Protein AF-A0A6I5XB00-F1 (afdb_monomer_lite)

Foldseek 3Di:
DDDDDDDDDDDDDDDDPPPPVVVVPPPDDDDDDDPPPPDDPVRVVVVVVVVLVPDQKDWDWDADPPDDQPDQDWRIWTWMFGAVQQKIWTWTQTAAPNDTDIWTWIAGNQWIWIDDVDPDTDTDHCVVRPDDGPSVVNYDPVVVCPVVVVVVPPDDDDPDD

Sequence (161 aa):
MSVRVMSVRVISVRVVAAGVVALALAGCSSAAPAPSSTASPAQQLAAARTTLEQSPAVSLDLEATGLPSKAVGVSAAKGTGLFSPPSFKGTLNATVSGITGTVDVIAVDQDVYLKFFTPGYAKIDPKTYGAPNPAQLVQPPDRDHQSDQQDRAPGRRGQGP

Structure (mmCIF, N/CA/C/O backbone):
data_AF-A0A6I5XB00-F1
#
_entry.id   AF-A0A6I5XB00-F1
#
loop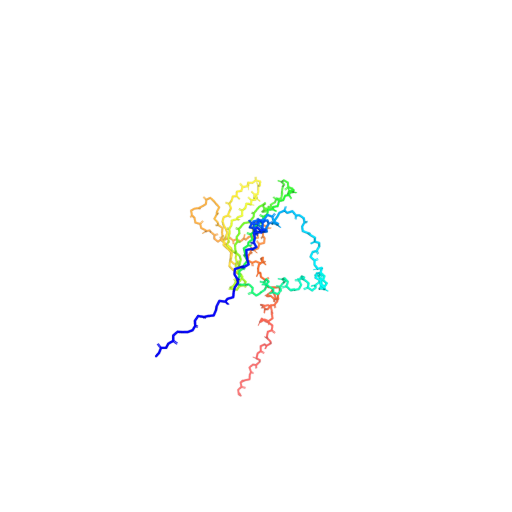_
_atom_site.group_PDB
_atom_site.id
_atom_site.type_symbol
_atom_site.label_atom_id
_atom_site.label_alt_id
_atom_site.label_comp_id
_atom_site.label_asym_id
_atom_site.label_entity_id
_atom_site.label_seq_id
_atom_site.pdbx_PDB_ins_code
_atom_site.Cartn_x
_atom_site.Cartn_y
_atom_site.Cartn_z
_atom_site.occupancy
_atom_site.B_iso_or_equiv
_atom_site.auth_seq_id
_atom_site.auth_comp_id
_atom_site.auth_asym_id
_atom_site.auth_atom_id
_atom_site.pdbx_PDB_model_num
ATOM 1 N N . MET A 1 1 ? -75.522 21.478 18.819 1.00 36.56 1 MET A N 1
ATOM 2 C CA . MET A 1 1 ? -74.068 21.312 18.614 1.00 36.56 1 MET A CA 1
ATOM 3 C C . MET A 1 1 ? -73.462 22.691 18.837 1.00 36.56 1 MET A C 1
ATOM 5 O O . MET A 1 1 ? -73.569 23.534 17.961 1.00 36.56 1 MET A O 1
ATOM 9 N N . SER A 1 2 ? -73.028 22.983 20.067 1.00 46.16 2 SER A N 1
ATOM 10 C CA . SER A 1 2 ? -72.759 24.353 20.537 1.00 46.16 2 SER A CA 1
ATOM 11 C C . SER A 1 2 ? -71.319 24.482 21.022 1.00 46.16 2 SER A C 1
ATOM 13 O O . SER A 1 2 ? -70.837 23.643 21.778 1.00 46.16 2 SER A O 1
ATOM 15 N N . VAL A 1 3 ? -70.651 25.540 20.569 1.00 42.59 3 VAL A N 1
ATOM 16 C CA . VAL A 1 3 ? -69.271 25.906 20.906 1.00 42.59 3 VAL A CA 1
ATOM 17 C C . VAL A 1 3 ? -69.194 26.411 22.352 1.00 42.59 3 VAL A C 1
ATOM 19 O O . VAL A 1 3 ? -70.039 27.196 22.780 1.00 42.59 3 VAL A O 1
ATOM 22 N N . ARG A 1 4 ? -68.137 26.039 23.084 1.00 52.81 4 ARG A N 1
ATOM 23 C CA . ARG A 1 4 ? -67.640 26.820 24.227 1.00 52.81 4 ARG A CA 1
ATOM 24 C C . ARG A 1 4 ? -66.162 27.132 24.018 1.00 52.81 4 ARG A C 1
ATOM 26 O O . ARG A 1 4 ? -65.308 26.258 24.098 1.00 52.81 4 ARG A O 1
ATOM 33 N N . VAL A 1 5 ? -65.904 28.402 23.729 1.00 46.53 5 VAL A N 1
ATOM 34 C CA . VAL A 1 5 ? -64.589 29.039 23.792 1.00 46.53 5 VAL A CA 1
ATOM 35 C C . VAL A 1 5 ? -64.225 29.197 25.267 1.00 46.53 5 VAL A C 1
ATOM 37 O O . VAL A 1 5 ? -65.043 29.692 26.042 1.00 46.53 5 VAL A O 1
ATOM 40 N N . MET A 1 6 ? -63.009 28.814 25.655 1.00 38.59 6 MET A N 1
ATOM 41 C CA . MET A 1 6 ? -62.432 29.220 26.935 1.00 38.59 6 MET A CA 1
ATOM 42 C C . MET A 1 6 ? -61.056 29.838 26.687 1.00 38.59 6 MET A C 1
ATOM 44 O O . MET A 1 6 ? -60.104 29.162 26.309 1.00 38.59 6 MET A O 1
ATOM 48 N N . SER A 1 7 ? -60.997 31.158 26.850 1.00 46.62 7 SER A N 1
ATOM 49 C CA . SER A 1 7 ? -59.791 31.983 26.827 1.00 46.62 7 SER A CA 1
ATOM 50 C C . SER A 1 7 ? -58.842 31.619 27.963 1.00 46.62 7 SER A C 1
ATOM 52 O O . SER A 1 7 ? -59.289 31.614 29.105 1.00 46.62 7 SER A O 1
ATOM 54 N N . VAL A 1 8 ? -57.532 31.503 27.705 1.00 38.59 8 VAL A N 1
ATOM 55 C CA . VAL A 1 8 ? -56.500 31.800 28.719 1.00 38.59 8 VAL A CA 1
ATOM 56 C C . VAL A 1 8 ? -55.271 32.460 28.073 1.00 38.59 8 VAL A C 1
ATOM 58 O O . VAL A 1 8 ? -54.441 31.819 27.445 1.00 38.59 8 VAL A O 1
ATOM 61 N N . ARG A 1 9 ? -55.214 33.779 28.291 1.00 44.28 9 ARG A N 1
ATOM 62 C CA . ARG A 1 9 ? -54.063 34.678 28.505 1.00 44.28 9 ARG A CA 1
ATOM 63 C C . ARG A 1 9 ? -52.912 34.696 27.489 1.00 44.28 9 ARG A C 1
ATOM 65 O O . ARG A 1 9 ? -51.968 33.920 27.548 1.00 44.28 9 ARG A O 1
ATOM 72 N N . VAL A 1 10 ? -52.933 35.765 26.692 1.00 50.84 10 VAL A N 1
ATOM 73 C CA . VAL A 1 10 ? -51.766 36.373 26.043 1.00 50.84 10 VAL A CA 1
ATOM 74 C C . VAL A 1 10 ? -50.767 36.793 27.126 1.00 50.84 10 VAL A C 1
ATOM 76 O O . VAL A 1 10 ? -51.008 37.755 27.853 1.00 50.84 10 VAL A O 1
ATOM 79 N N . ILE A 1 11 ? -49.653 36.072 27.247 1.00 45.19 11 ILE A N 1
ATOM 80 C CA . ILE A 1 11 ? -48.469 36.555 27.960 1.00 45.19 11 ILE A CA 1
ATOM 81 C C . ILE A 1 11 ? -47.426 36.869 26.896 1.00 45.19 11 ILE A C 1
ATOM 83 O O . ILE A 1 11 ? -46.753 35.995 26.357 1.00 45.19 11 ILE A O 1
ATOM 87 N N . SER A 1 12 ? -47.341 38.153 26.573 1.00 47.56 12 SER A N 1
ATOM 88 C CA . SER A 1 12 ? -46.270 38.734 25.781 1.00 47.56 12 SER A CA 1
ATOM 89 C C . SER A 1 12 ? -44.952 38.587 26.542 1.00 47.56 12 SER A C 1
ATOM 91 O O . SER A 1 12 ? -44.691 39.359 27.461 1.00 47.56 12 SER A O 1
ATOM 93 N N . VAL A 1 13 ? -44.099 37.640 26.150 1.00 45.38 13 VAL A N 1
ATOM 94 C CA . VAL A 1 13 ? -42.671 37.696 26.489 1.00 45.38 13 VAL A CA 1
ATOM 95 C C . VAL A 1 13 ? -41.917 38.094 25.234 1.00 45.38 13 VAL A C 1
ATOM 97 O O . VAL A 1 13 ? -41.787 37.344 24.269 1.00 45.38 13 VAL A O 1
ATOM 100 N N . ARG A 1 14 ? -41.482 39.351 25.247 1.00 45.91 14 ARG A N 1
ATOM 101 C CA . ARG A 1 14 ? -40.558 39.927 24.284 1.00 45.91 14 ARG A CA 1
ATOM 102 C C . ARG A 1 14 ? -39.175 39.285 24.435 1.00 45.91 14 ARG A C 1
ATOM 104 O O . ARG A 1 14 ? -38.684 39.157 25.545 1.00 45.91 14 ARG A O 1
ATOM 111 N N . VAL A 1 15 ? -38.552 39.029 23.281 1.00 50.06 15 VAL A N 1
ATOM 112 C CA . VAL A 1 15 ? -37.097 38.992 23.039 1.00 50.06 15 VAL A CA 1
ATOM 113 C C . VAL A 1 15 ? -36.323 37.890 23.768 1.00 50.06 15 VAL A C 1
ATOM 115 O O . VAL A 1 15 ? -35.840 38.117 24.862 1.00 50.06 15 VAL A O 1
ATOM 118 N N . VAL A 1 16 ? -36.070 36.770 23.075 1.00 46.88 16 VAL A N 1
ATOM 119 C CA . VAL A 1 16 ? -34.730 36.141 22.982 1.00 46.88 16 VAL A CA 1
ATOM 120 C C . VAL A 1 16 ? -34.620 35.433 21.618 1.00 46.88 16 VAL A C 1
ATOM 122 O O . VAL A 1 16 ? -34.523 34.217 21.517 1.00 46.88 16 VAL A O 1
ATOM 125 N N . ALA A 1 17 ? -34.662 36.195 20.524 1.00 47.16 17 ALA A N 1
ATOM 126 C CA . ALA A 1 17 ? -34.343 35.696 19.178 1.00 47.16 17 ALA A CA 1
ATOM 127 C C . ALA A 1 17 ? -32.845 35.885 18.850 1.00 47.16 17 ALA A C 1
ATOM 129 O O . ALA A 1 17 ? -32.486 36.220 17.728 1.00 47.16 17 ALA A O 1
ATOM 130 N N . ALA A 1 18 ? -31.971 35.718 19.848 1.00 48.34 18 ALA A N 1
ATOM 131 C CA . ALA A 1 18 ? -30.524 35.934 19.727 1.00 48.34 18 ALA A CA 1
ATOM 132 C C . ALA A 1 18 ? -29.678 34.734 20.203 1.00 48.34 18 ALA A C 1
ATOM 134 O O . ALA A 1 18 ? -28.466 34.851 20.321 1.00 48.34 18 ALA A O 1
ATOM 135 N N . GLY A 1 19 ? -30.297 33.582 20.493 1.00 44.56 19 GLY A N 1
ATOM 136 C CA . GLY A 1 19 ? -29.586 32.414 21.035 1.00 44.56 19 GLY A CA 1
ATOM 137 C C . GLY A 1 19 ? -29.150 31.373 20.000 1.00 44.56 19 GLY A C 1
ATOM 138 O O . GLY A 1 19 ? -28.166 30.677 20.214 1.00 44.56 19 GLY A O 1
ATOM 139 N N . VAL A 1 20 ? -29.853 31.252 18.868 1.00 50.28 20 VAL A N 1
ATOM 140 C CA . VAL A 1 20 ? -29.696 30.078 17.982 1.00 50.28 20 VAL A CA 1
ATOM 141 C C . VAL A 1 20 ? -28.565 30.240 16.956 1.00 50.28 20 VAL A C 1
ATOM 143 O O . VAL A 1 20 ? -28.005 29.249 16.502 1.00 50.28 20 VAL A O 1
ATOM 146 N N . VAL A 1 21 ? -28.144 31.469 16.640 1.00 51.03 21 VAL A N 1
ATOM 147 C CA . VAL A 1 21 ? -27.053 31.713 15.671 1.00 51.03 21 VAL A CA 1
ATOM 148 C C . VAL A 1 21 ? -25.658 31.547 16.300 1.00 51.03 21 VAL A C 1
ATOM 150 O O . VAL A 1 21 ? -24.694 31.271 15.593 1.00 51.03 21 VAL A O 1
ATOM 153 N N . ALA A 1 22 ? -25.534 31.621 17.630 1.00 48.41 22 ALA A N 1
ATOM 154 C CA . ALA A 1 22 ? -24.242 31.488 18.310 1.00 48.41 22 ALA A CA 1
ATOM 155 C C . ALA A 1 22 ? -23.707 30.041 18.365 1.00 48.41 22 ALA A C 1
ATOM 157 O O . ALA A 1 22 ? -22.508 29.843 18.546 1.00 48.41 22 ALA A O 1
ATOM 158 N N . LEU A 1 23 ? -24.555 29.023 18.159 1.00 52.91 23 LEU A N 1
ATOM 159 C CA . LEU A 1 23 ? -24.121 27.617 18.157 1.00 52.91 23 LEU A CA 1
ATOM 160 C C . LEU A 1 23 ? -23.463 27.172 16.842 1.00 52.91 23 LEU A C 1
ATOM 162 O O . LEU A 1 23 ? -22.837 26.118 16.810 1.00 52.91 23 LEU A O 1
ATOM 166 N N . ALA A 1 24 ? -23.548 27.969 15.772 1.00 53.75 24 ALA A N 1
ATOM 167 C CA . ALA A 1 24 ? -22.928 27.628 14.491 1.00 53.75 24 ALA A CA 1
ATOM 168 C C . ALA A 1 24 ? -21.429 27.991 14.413 1.00 53.75 24 ALA A C 1
ATOM 170 O O . ALA A 1 24 ? -20.747 27.543 13.496 1.00 53.75 24 ALA A O 1
ATOM 171 N N . LEU A 1 25 ? -20.897 28.771 15.369 1.00 49.25 25 LEU A N 1
ATOM 172 C CA . LEU A 1 25 ? -19.490 29.207 15.379 1.00 49.25 25 LEU A CA 1
ATOM 173 C C . LEU A 1 25 ? -18.592 28.453 16.381 1.00 49.25 25 LEU A C 1
ATOM 175 O O . LEU A 1 25 ? -17.389 28.697 16.421 1.00 49.25 25 LEU A O 1
ATOM 179 N N . ALA A 1 26 ? -19.121 27.490 17.144 1.00 53.00 26 ALA A N 1
ATOM 180 C CA . ALA A 1 26 ? -18.335 26.677 18.086 1.00 53.00 26 ALA A CA 1
ATOM 181 C C . ALA A 1 26 ? -17.531 25.537 17.415 1.00 53.00 26 ALA A C 1
ATOM 183 O O . ALA A 1 26 ? -17.031 24.644 18.092 1.00 53.00 26 ALA A O 1
ATOM 184 N N . GLY A 1 27 ? -17.402 25.552 16.084 1.00 49.94 27 GLY A N 1
ATOM 185 C CA . GLY A 1 27 ? -16.712 24.512 15.319 1.00 49.94 27 GLY A CA 1
ATOM 186 C C . GLY A 1 27 ? -15.201 24.702 15.151 1.00 49.94 27 GLY A C 1
ATOM 187 O O . GLY A 1 27 ? -14.566 23.827 14.576 1.00 49.94 27 GLY A O 1
ATOM 188 N N . CYS A 1 28 ? -14.609 25.819 15.600 1.00 61.06 28 CYS A N 1
ATOM 189 C CA . CYS A 1 28 ? -13.187 26.084 15.324 1.00 61.06 28 CYS A CA 1
ATOM 190 C C . CYS A 1 28 ? -12.411 26.829 16.428 1.00 61.06 28 CYS A C 1
ATOM 192 O O . CYS A 1 28 ? -11.340 27.369 16.158 1.00 61.06 28 CYS A O 1
ATOM 194 N N . SER A 1 29 ? -12.890 26.854 17.676 1.00 54.09 29 SER A N 1
ATOM 195 C CA . SER A 1 29 ? -12.104 27.407 18.788 1.00 54.09 29 SER A CA 1
ATOM 196 C C . SER A 1 29 ? -12.116 26.461 19.979 1.00 54.09 29 SER A C 1
ATOM 198 O O . SER A 1 29 ? -13.181 26.151 20.505 1.00 54.09 29 SER A O 1
ATOM 200 N N . SER A 1 30 ? -10.917 25.975 20.322 1.00 59.62 30 SER A N 1
ATOM 201 C CA . SER A 1 30 ? -10.519 25.231 21.525 1.00 59.62 30 SER A CA 1
ATOM 202 C C . SER A 1 30 ? -11.671 24.890 22.479 1.00 59.62 30 SER A C 1
ATOM 204 O O . SER A 1 30 ? -11.925 25.602 23.451 1.00 59.62 30 SER A O 1
ATOM 206 N N . ALA A 1 31 ? -12.371 23.789 22.198 1.00 54.72 31 ALA A N 1
ATOM 207 C CA . ALA A 1 31 ? -13.415 23.272 23.069 1.00 54.72 31 ALA A CA 1
ATOM 208 C C . ALA A 1 31 ? -12.801 22.759 24.383 1.00 54.72 31 ALA A C 1
ATOM 210 O O . ALA A 1 31 ? -11.733 22.145 24.383 1.00 54.72 31 ALA A O 1
ATOM 211 N N . ALA A 1 32 ? -13.487 23.023 25.499 1.00 60.00 32 ALA A N 1
ATOM 212 C CA . ALA A 1 32 ? -13.167 22.480 26.817 1.00 60.00 32 ALA A CA 1
ATOM 213 C C . ALA A 1 32 ? -12.946 20.953 26.753 1.00 60.00 32 ALA A C 1
ATOM 215 O O . ALA A 1 32 ? -13.549 20.306 25.891 1.00 60.00 32 ALA A O 1
ATOM 216 N N . PRO A 1 33 ? -12.114 20.367 27.641 1.00 56.28 33 PRO A N 1
ATOM 217 C CA . PRO A 1 33 ? -11.746 18.961 27.551 1.00 56.28 33 PRO A CA 1
ATOM 218 C C . PRO A 1 33 ? -13.004 18.096 27.490 1.00 56.28 33 PRO A C 1
ATOM 220 O O . PRO A 1 33 ? -13.803 18.080 28.429 1.00 56.28 33 PRO A O 1
ATOM 223 N N . ALA A 1 34 ? -13.184 17.388 26.374 1.00 60.94 34 ALA A N 1
ATOM 224 C CA . ALA A 1 34 ? -14.130 16.288 26.318 1.00 60.94 34 ALA A CA 1
ATOM 225 C C . ALA A 1 34 ? -13.799 15.322 27.469 1.00 60.94 34 ALA A C 1
ATOM 227 O O . ALA A 1 34 ? -12.613 15.179 27.797 1.00 60.94 34 ALA A O 1
ATOM 228 N N . PRO A 1 35 ? -14.796 14.667 28.096 1.00 58.69 35 PRO A N 1
ATOM 229 C CA . PRO A 1 35 ? -14.510 13.626 29.072 1.00 58.69 35 PRO A CA 1
ATOM 230 C C . PRO A 1 35 ? -13.530 12.647 28.427 1.00 58.69 35 PRO A C 1
ATOM 232 O O . PRO A 1 35 ? -13.802 12.093 27.360 1.00 58.69 35 PRO A O 1
ATOM 235 N N . SER A 1 36 ? -12.351 12.512 29.033 1.00 63.53 36 SER A N 1
ATOM 236 C CA . SER A 1 36 ? -11.338 11.583 28.566 1.00 63.53 36 SER A CA 1
ATOM 237 C C . SER A 1 36 ? -11.977 10.202 28.502 1.00 63.53 36 SER A C 1
ATOM 239 O O . SER A 1 36 ? -12.605 9.749 29.460 1.00 63.53 36 SER A O 1
ATOM 241 N N . SER A 1 37 ? -11.857 9.549 27.345 1.00 64.12 37 SER A N 1
ATOM 242 C CA . SER A 1 37 ? -12.224 8.145 27.199 1.00 64.12 37 SER A CA 1
ATOM 243 C C . SER A 1 37 ? -11.656 7.367 28.389 1.00 64.12 37 SER A C 1
ATOM 245 O O . SER A 1 37 ? -10.451 7.403 28.632 1.00 64.12 37 SER A O 1
ATOM 247 N N . THR A 1 38 ? -12.514 6.660 29.126 1.00 77.12 38 THR A N 1
ATOM 248 C CA . THR A 1 38 ? -12.088 5.784 30.229 1.00 77.12 38 THR A CA 1
ATOM 249 C C . THR A 1 38 ? -11.303 4.571 29.724 1.00 77.12 38 THR A C 1
ATOM 251 O O . THR A 1 38 ? -10.678 3.868 30.516 1.00 77.12 38 THR A O 1
ATOM 254 N N . ALA A 1 39 ? -11.311 4.324 28.408 1.00 85.75 39 ALA A N 1
ATOM 255 C CA . ALA A 1 39 ? -10.528 3.277 27.777 1.00 85.75 39 ALA A CA 1
ATOM 256 C C . ALA A 1 39 ? -9.047 3.669 27.682 1.00 85.75 39 ALA A C 1
ATOM 258 O O . ALA A 1 39 ? -8.696 4.747 27.189 1.00 85.75 39 ALA A O 1
ATOM 259 N N . SER A 1 40 ? -8.181 2.745 28.093 1.00 93.94 40 SER A N 1
ATOM 260 C CA . SER A 1 40 ? -6.727 2.840 27.939 1.00 93.94 40 SER A CA 1
ATOM 261 C C . SER A 1 40 ? -6.312 3.013 26.466 1.00 93.94 40 SER A C 1
ATOM 263 O O . SER A 1 40 ? -7.040 2.578 25.568 1.00 93.94 40 SER A O 1
ATOM 265 N N . PRO A 1 41 ? -5.119 3.572 26.179 1.00 95.19 41 PRO A N 1
ATOM 266 C CA . PRO A 1 41 ? -4.609 3.684 24.808 1.00 95.19 41 PRO A CA 1
ATOM 267 C C . PRO A 1 41 ? -4.616 2.354 24.037 1.00 95.19 41 PRO A C 1
ATOM 269 O O . PRO A 1 41 ? -4.961 2.316 22.859 1.00 95.19 41 PRO A O 1
ATOM 272 N N . ALA A 1 42 ? -4.309 1.244 24.717 1.00 94.31 42 ALA A N 1
ATOM 273 C CA . ALA A 1 42 ? -4.334 -0.090 24.121 1.00 94.31 42 ALA A CA 1
ATOM 274 C C . ALA A 1 42 ? -5.746 -0.508 23.679 1.00 94.31 42 ALA A C 1
ATOM 276 O O . ALA A 1 42 ? -5.919 -1.046 22.587 1.00 94.31 42 ALA A O 1
ATOM 277 N N . GLN A 1 43 ? -6.767 -0.225 24.494 1.00 95.12 43 GLN A N 1
ATOM 278 C CA . GLN A 1 43 ? -8.162 -0.516 24.149 1.00 95.12 43 GLN A CA 1
ATOM 279 C C . GLN A 1 43 ? -8.644 0.328 22.964 1.00 95.12 43 GLN A C 1
ATOM 281 O O . GLN A 1 43 ? -9.373 -0.177 22.113 1.00 95.12 43 GLN A O 1
AT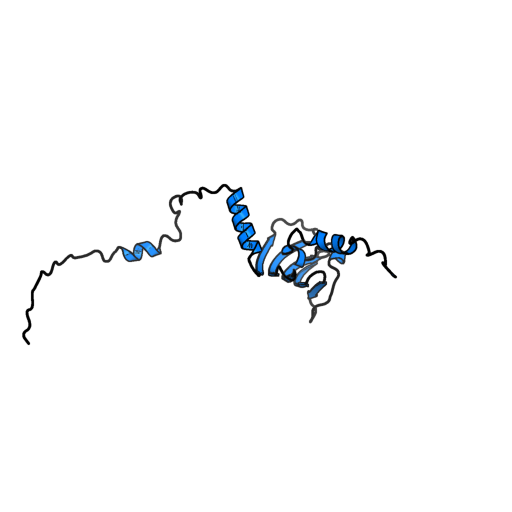OM 286 N N . GLN A 1 44 ? -8.207 1.586 22.873 1.00 95.50 44 GLN A N 1
ATOM 287 C CA . GLN A 1 44 ? -8.547 2.453 21.743 1.00 95.50 44 GLN A CA 1
ATOM 288 C C . GLN A 1 44 ? -7.919 1.950 20.435 1.00 95.50 44 GLN A C 1
ATOM 290 O O . GLN A 1 44 ? -8.611 1.862 19.421 1.00 95.50 44 GLN A O 1
ATOM 295 N N . LEU A 1 45 ? -6.643 1.546 20.459 1.00 95.44 45 LEU A N 1
ATOM 296 C CA . LEU A 1 45 ? -5.979 0.986 19.279 1.00 95.44 45 LEU A CA 1
ATOM 297 C C . LEU A 1 45 ? -6.602 -0.349 18.850 1.00 95.44 45 LEU A C 1
ATOM 299 O O . LEU A 1 45 ? -6.784 -0.583 17.657 1.00 95.44 45 LEU A O 1
ATOM 303 N N . ALA A 1 46 ? -6.978 -1.200 19.808 1.00 92.94 46 ALA A N 1
ATOM 304 C CA . ALA A 1 46 ? -7.682 -2.446 19.519 1.00 92.94 46 ALA A CA 1
ATOM 305 C C . ALA A 1 46 ? -9.040 -2.190 18.839 1.00 92.94 46 ALA A C 1
ATOM 307 O O . ALA A 1 46 ? -9.351 -2.829 17.840 1.00 92.94 46 ALA A O 1
ATOM 308 N N . ALA A 1 47 ? -9.820 -1.214 19.315 1.00 93.75 47 ALA A N 1
ATOM 309 C CA . ALA A 1 47 ? -11.091 -0.846 18.689 1.00 93.75 47 ALA A CA 1
ATOM 310 C C . ALA A 1 47 ? -10.912 -0.274 17.267 1.00 93.75 47 ALA A C 1
ATOM 312 O O . ALA A 1 47 ? -11.676 -0.610 16.357 1.00 93.75 47 ALA A O 1
ATOM 313 N N . ALA A 1 48 ? -9.880 0.550 17.057 1.00 93.69 48 ALA A N 1
ATOM 314 C CA . ALA A 1 48 ? -9.534 1.072 15.736 1.00 93.69 48 ALA A CA 1
ATOM 315 C C . ALA A 1 48 ? -9.120 -0.054 14.776 1.00 93.69 48 ALA A C 1
ATOM 317 O O . ALA A 1 48 ? -9.568 -0.084 13.631 1.00 93.69 48 ALA A O 1
ATOM 318 N N . ARG A 1 49 ? -8.328 -1.020 15.260 1.00 90.69 49 ARG A N 1
ATOM 319 C CA . ARG A 1 49 ? -7.953 -2.216 14.500 1.00 90.69 49 ARG A CA 1
ATOM 320 C C . ARG A 1 49 ? -9.181 -3.027 14.089 1.00 90.69 49 ARG A C 1
ATOM 322 O O . ARG A 1 49 ? -9.318 -3.318 12.908 1.00 90.69 49 ARG A O 1
ATOM 329 N N . THR A 1 50 ? -10.091 -3.323 15.016 1.00 91.00 50 THR A N 1
ATOM 330 C CA . THR A 1 50 ? -11.335 -4.046 14.700 1.00 91.00 50 THR A CA 1
ATOM 331 C C . THR A 1 50 ? -12.148 -3.318 13.631 1.00 91.00 50 THR A C 1
ATOM 333 O O . THR A 1 50 ? -12.632 -3.941 12.691 1.00 91.00 50 THR A O 1
ATOM 336 N N . THR A 1 51 ? -12.260 -1.991 13.738 1.00 93.06 51 THR A N 1
ATOM 337 C CA . THR A 1 51 ? -12.944 -1.169 12.726 1.00 93.06 51 THR A CA 1
ATOM 338 C C . THR A 1 51 ? -12.281 -1.300 11.354 1.00 93.06 51 THR A C 1
ATOM 340 O O . THR A 1 51 ? -12.969 -1.441 10.345 1.00 93.06 51 THR A O 1
ATOM 343 N N . LEU A 1 52 ? -10.946 -1.276 11.311 1.00 90.38 52 LEU A N 1
ATOM 344 C CA . LEU A 1 52 ? -10.182 -1.414 10.075 1.00 90.38 52 LEU A CA 1
ATOM 345 C C . LEU A 1 52 ? -10.364 -2.802 9.441 1.00 90.38 52 LEU A C 1
ATOM 347 O O . LEU A 1 52 ? -10.602 -2.888 8.241 1.00 90.38 52 LEU A O 1
ATOM 351 N N . GLU A 1 53 ? -10.303 -3.867 10.244 1.00 86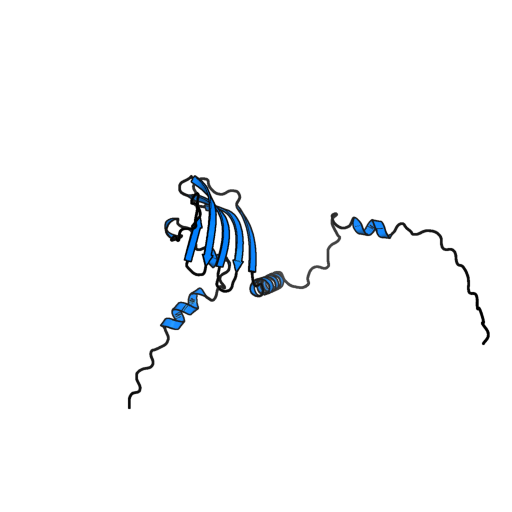.38 53 GLU A N 1
ATOM 352 C CA . GLU A 1 53 ? -10.448 -5.263 9.801 1.00 86.38 53 GLU A CA 1
ATOM 353 C C . GLU A 1 53 ? -11.860 -5.590 9.288 1.00 86.38 53 GLU A C 1
ATOM 355 O O . GLU A 1 53 ? -12.023 -6.450 8.424 1.00 86.38 53 GLU A O 1
ATOM 360 N N . GLN A 1 54 ? -12.888 -4.907 9.801 1.00 88.94 54 GLN A N 1
ATOM 361 C CA . GLN A 1 54 ? -14.273 -5.052 9.340 1.00 88.94 54 GLN A CA 1
ATOM 362 C C . GLN A 1 54 ? -14.582 -4.234 8.079 1.00 88.94 54 GLN A C 1
ATOM 364 O O . GLN A 1 54 ? -15.632 -4.431 7.462 1.00 88.94 54 GLN A O 1
ATOM 369 N N . SER A 1 55 ? -13.701 -3.308 7.694 1.00 92.25 55 SER A N 1
ATOM 370 C CA . SER A 1 55 ? -13.904 -2.498 6.499 1.00 92.25 55 SER A CA 1
ATOM 371 C C . SER A 1 55 ? -13.662 -3.333 5.237 1.00 92.25 55 SER A C 1
ATOM 373 O O . SER A 1 55 ? -12.673 -4.057 5.161 1.00 92.25 55 SER A O 1
ATOM 375 N N . PRO A 1 56 ? -14.496 -3.212 4.190 1.00 90.75 56 PRO A N 1
ATOM 376 C CA . PRO A 1 56 ? -14.230 -3.882 2.917 1.00 90.75 56 PRO A CA 1
ATOM 377 C C . PRO A 1 56 ? -13.022 -3.285 2.178 1.00 90.75 56 PRO A C 1
ATOM 379 O O . PRO A 1 56 ? -12.408 -3.958 1.349 1.00 90.75 56 PRO A O 1
ATOM 382 N N . ALA A 1 57 ? -12.696 -2.018 2.454 1.00 94.50 57 ALA A N 1
ATOM 383 C CA . ALA A 1 57 ? -11.685 -1.256 1.737 1.00 94.50 57 ALA A CA 1
ATOM 384 C C . ALA A 1 57 ? -11.049 -0.170 2.612 1.00 94.50 57 ALA A C 1
ATOM 386 O O . ALA A 1 57 ? -11.656 0.320 3.567 1.00 94.50 57 ALA A O 1
ATOM 387 N N . VAL A 1 58 ? -9.855 0.270 2.230 1.00 95.62 58 VAL A N 1
ATOM 388 C CA . VAL A 1 58 ? -9.178 1.432 2.817 1.00 95.62 58 VAL A CA 1
ATOM 389 C C . VAL A 1 58 ? -8.682 2.318 1.692 1.00 95.62 58 VAL A C 1
ATOM 391 O O . VAL A 1 58 ? -8.080 1.826 0.743 1.00 95.62 58 VAL A O 1
ATOM 394 N N . SER A 1 59 ? -8.913 3.624 1.794 1.00 96.56 59 SER A N 1
ATOM 395 C CA . SER A 1 59 ? -8.251 4.602 0.928 1.00 96.56 59 SER A CA 1
ATOM 396 C C . SER A 1 59 ? -7.089 5.235 1.676 1.00 96.56 59 SER A C 1
ATOM 398 O O . SER A 1 59 ? -7.242 5.631 2.830 1.00 96.56 59 SER A O 1
ATOM 400 N N . LEU A 1 60 ? -5.937 5.311 1.020 1.00 94.19 60 LEU A N 1
ATOM 401 C CA . LEU A 1 60 ? -4.707 5.862 1.566 1.00 94.19 60 LEU A CA 1
ATOM 402 C C . LEU A 1 60 ? -4.283 7.071 0.736 1.00 94.19 60 LEU A C 1
ATOM 404 O O . LEU A 1 60 ? -4.336 7.037 -0.495 1.00 94.19 60 LEU A O 1
ATOM 408 N N . ASP A 1 61 ? -3.845 8.110 1.434 1.00 96.25 61 ASP A N 1
ATOM 409 C CA . ASP A 1 61 ? -3.133 9.260 0.886 1.00 96.25 61 ASP A CA 1
ATOM 410 C C . ASP A 1 61 ? -1.876 9.426 1.749 1.00 96.25 61 ASP A C 1
ATOM 412 O O . ASP A 1 61 ? -1.966 9.675 2.953 1.00 96.25 61 ASP A O 1
ATOM 416 N N . LEU A 1 62 ? -0.719 9.125 1.168 1.00 92.19 62 LEU A N 1
ATOM 417 C CA . LEU A 1 62 ? 0.570 9.043 1.841 1.00 92.19 62 LEU A CA 1
ATOM 418 C C . LEU A 1 62 ? 1.514 10.061 1.219 1.00 92.19 62 LEU A C 1
ATOM 420 O O . LEU A 1 62 ? 1.644 10.125 -0.002 1.00 92.19 62 LEU A O 1
ATOM 424 N N . GLU A 1 63 ? 2.241 10.775 2.066 1.00 92.75 63 GLU A N 1
ATOM 425 C CA . GLU A 1 63 ? 3.286 11.710 1.670 1.00 92.75 63 GLU A CA 1
ATOM 426 C C . GLU A 1 63 ? 4.492 11.521 2.589 1.00 92.75 63 GLU A C 1
ATOM 428 O O . GLU A 1 63 ? 4.353 11.418 3.811 1.00 92.75 63 GLU A O 1
ATOM 433 N N . ALA A 1 64 ? 5.680 11.443 1.999 1.00 88.69 64 ALA A N 1
ATOM 434 C CA . ALA A 1 64 ? 6.930 11.294 2.721 1.00 88.69 64 ALA A CA 1
ATOM 435 C C . ALA A 1 64 ? 7.754 12.578 2.609 1.00 88.69 64 ALA A C 1
ATOM 437 O O . ALA A 1 64 ? 8.022 13.080 1.517 1.00 88.69 64 ALA A O 1
ATOM 438 N N . THR A 1 65 ? 8.217 13.075 3.752 1.00 86.69 65 THR A N 1
ATOM 439 C CA . THR A 1 65 ? 9.116 14.228 3.838 1.00 86.69 65 THR A CA 1
ATOM 440 C C . THR A 1 65 ? 10.489 13.789 4.345 1.00 86.69 65 THR A C 1
ATOM 442 O O . THR A 1 65 ? 10.620 12.784 5.041 1.00 86.69 65 THR A O 1
ATOM 445 N N . GLY A 1 66 ? 11.543 14.512 3.956 1.00 83.06 66 GLY A N 1
ATOM 446 C CA . GLY A 1 66 ? 12.907 14.226 4.419 1.00 83.06 66 GLY A CA 1
ATOM 447 C C . GLY A 1 66 ? 13.530 12.938 3.863 1.00 83.06 66 GLY A C 1
ATOM 448 O O . GLY A 1 66 ? 14.449 12.397 4.474 1.00 83.06 66 GLY A O 1
ATOM 449 N N . LEU A 1 67 ? 13.058 12.440 2.713 1.00 77.31 67 LEU A N 1
ATOM 450 C CA . LEU A 1 67 ? 13.665 11.281 2.059 1.00 77.31 67 LEU A CA 1
ATOM 451 C C . LEU A 1 67 ? 15.102 11.600 1.599 1.00 77.31 67 LEU A C 1
ATOM 453 O O . LEU A 1 67 ? 15.328 12.640 0.972 1.00 77.31 67 LEU A O 1
ATOM 457 N N . PRO A 1 68 ? 16.085 10.717 1.857 1.00 75.25 68 PRO A N 1
ATOM 458 C CA . PRO A 1 68 ? 17.438 10.915 1.360 1.00 75.25 68 PRO A CA 1
ATOM 459 C C . PRO A 1 68 ? 17.459 10.893 -0.174 1.00 75.25 68 PRO A C 1
ATOM 461 O O . PRO A 1 68 ? 16.839 10.042 -0.807 1.00 75.25 68 PRO A O 1
ATOM 464 N N . SER A 1 69 ? 18.228 11.801 -0.780 1.00 66.75 69 SER A N 1
ATOM 465 C CA . SER A 1 69 ? 18.230 12.083 -2.229 1.00 66.75 69 SER A CA 1
ATOM 466 C C . SER A 1 69 ? 18.615 10.911 -3.142 1.00 66.75 69 SER A C 1
ATOM 468 O O . SER A 1 69 ? 18.423 10.989 -4.351 1.00 66.75 69 SER A O 1
ATOM 470 N N . LYS A 1 70 ? 19.164 9.827 -2.581 1.00 62.28 70 LYS A N 1
ATOM 471 C CA . LYS A 1 70 ? 19.581 8.616 -3.307 1.00 62.28 70 LYS A CA 1
ATOM 472 C C . LYS A 1 70 ? 18.716 7.389 -3.006 1.00 62.28 70 LYS A C 1
ATOM 474 O O . LYS A 1 70 ? 19.064 6.294 -3.442 1.00 62.28 70 LYS A O 1
ATOM 479 N N . ALA A 1 71 ? 17.630 7.538 -2.249 1.00 65.50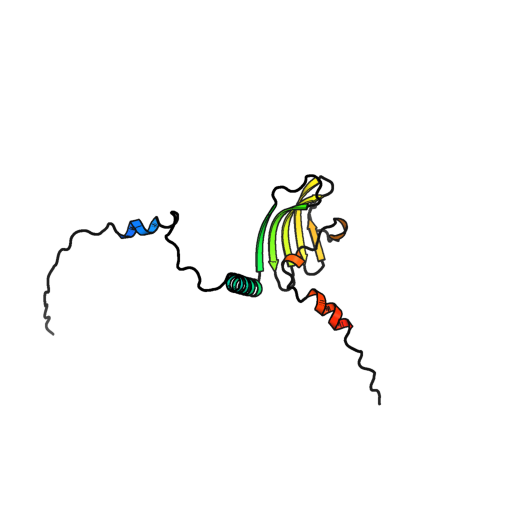 71 ALA A N 1
ATOM 480 C CA . ALA A 1 71 ? 16.731 6.423 -1.993 1.00 65.50 71 ALA A CA 1
ATOM 481 C C . ALA A 1 71 ? 15.921 6.091 -3.252 1.00 65.50 71 ALA A C 1
ATOM 483 O O . ALA A 1 71 ? 15.278 6.962 -3.840 1.00 65.50 71 ALA A O 1
ATOM 484 N N . VAL A 1 72 ? 15.915 4.812 -3.631 1.00 67.56 72 VAL A N 1
ATOM 485 C CA . VAL A 1 72 ? 14.799 4.259 -4.401 1.00 67.56 72 VAL A CA 1
ATOM 486 C C . VAL A 1 72 ? 13.603 4.303 -3.464 1.00 67.56 72 VAL A C 1
ATOM 488 O O . VAL A 1 72 ? 13.650 3.732 -2.375 1.00 67.56 72 VAL A O 1
ATOM 491 N N . GLY A 1 73 ? 12.578 5.061 -3.829 1.00 76.31 73 GLY A N 1
ATOM 492 C CA . GLY A 1 73 ? 11.535 5.384 -2.871 1.00 76.31 73 GLY A CA 1
ATOM 493 C C . GLY A 1 73 ? 10.275 5.924 -3.509 1.00 76.31 73 GLY A C 1
ATOM 494 O O . GLY A 1 73 ? 10.290 6.464 -4.616 1.00 76.31 73 GLY A O 1
ATOM 495 N N . VAL A 1 74 ? 9.186 5.768 -2.765 1.00 86.19 74 VAL A N 1
ATOM 496 C CA . VAL A 1 74 ? 7.886 6.359 -3.054 1.00 86.19 74 VAL A CA 1
ATOM 497 C C . VAL A 1 74 ? 7.753 7.600 -2.176 1.00 86.19 74 VAL A C 1
ATOM 499 O O . VAL A 1 74 ? 7.746 7.485 -0.952 1.00 86.19 74 VAL A O 1
ATOM 502 N N . SER A 1 75 ? 7.704 8.784 -2.787 1.00 89.50 75 SER A N 1
ATOM 503 C CA . SER A 1 75 ? 7.564 10.058 -2.067 1.00 89.50 75 SER A CA 1
ATOM 504 C C . SER A 1 75 ? 6.111 10.424 -1.787 1.00 89.50 75 SER A C 1
ATOM 506 O O . SER A 1 75 ? 5.836 11.148 -0.836 1.00 89.50 75 SER A O 1
ATOM 508 N N . ALA A 1 76 ? 5.183 9.903 -2.587 1.00 91.56 76 ALA A N 1
ATOM 509 C CA . ALA A 1 76 ? 3.757 10.012 -2.335 1.00 91.56 76 ALA A CA 1
ATOM 510 C C . ALA A 1 76 ? 3.011 8.813 -2.921 1.00 91.56 76 ALA A C 1
ATOM 512 O O . ALA A 1 76 ? 3.431 8.253 -3.938 1.00 91.56 76 ALA A O 1
ATOM 513 N N . ALA A 1 77 ? 1.894 8.439 -2.308 1.00 93.31 77 ALA A N 1
ATOM 514 C CA . ALA A 1 77 ? 1.022 7.383 -2.797 1.00 93.31 77 ALA A CA 1
ATOM 515 C C . ALA A 1 77 ? -0.435 7.720 -2.513 1.00 93.31 77 ALA A C 1
ATOM 517 O O . ALA A 1 77 ? -0.792 8.047 -1.386 1.00 93.31 77 ALA A O 1
ATOM 518 N N . LYS A 1 78 ? -1.289 7.557 -3.519 1.00 97.12 78 LYS A N 1
ATOM 519 C CA . LYS A 1 78 ? -2.735 7.674 -3.361 1.00 97.12 78 LYS A CA 1
ATOM 520 C C . LYS A 1 78 ? -3.413 6.467 -3.967 1.00 97.12 78 LYS A C 1
ATOM 522 O O . LYS A 1 78 ? -3.181 6.156 -5.133 1.00 97.12 78 LYS A O 1
ATOM 527 N N . GLY A 1 79 ? -4.262 5.789 -3.209 1.00 97.31 79 GLY A N 1
ATOM 528 C CA . GLY A 1 79 ? -4.942 4.611 -3.728 1.00 97.31 79 GLY A CA 1
ATOM 529 C C . GLY A 1 79 ? -5.933 3.989 -2.770 1.00 97.31 79 GLY A C 1
ATOM 530 O O . GLY A 1 79 ? -6.152 4.471 -1.661 1.00 97.31 79 GLY A O 1
ATOM 531 N N . THR A 1 80 ? -6.526 2.895 -3.223 1.00 98.06 80 THR A N 1
ATOM 532 C CA . THR A 1 80 ? -7.490 2.109 -2.463 1.00 98.06 80 THR A CA 1
ATOM 533 C C . THR A 1 80 ? -7.012 0.669 -2.400 1.00 98.06 80 THR A C 1
ATOM 535 O O . THR A 1 80 ? -6.655 0.091 -3.429 1.00 98.06 80 THR A O 1
ATOM 538 N N . GLY A 1 81 ? -7.015 0.100 -1.198 1.00 96.19 81 GLY A N 1
ATOM 539 C CA . GLY A 1 81 ? -6.766 -1.312 -0.966 1.00 96.19 81 GLY A CA 1
ATOM 540 C C . GLY A 1 81 ? -8.027 -2.064 -0.551 1.00 96.19 81 GLY A C 1
ATOM 541 O O . GLY A 1 81 ? -8.881 -1.506 0.141 1.00 96.19 81 GLY A O 1
ATOM 542 N N . LEU A 1 82 ? -8.133 -3.323 -0.970 1.00 95.12 82 LEU A N 1
ATOM 543 C CA . LEU A 1 82 ? -9.164 -4.272 -0.540 1.00 95.12 82 LEU A CA 1
ATOM 544 C C . LEU A 1 82 ? -8.503 -5.431 0.204 1.00 95.12 82 LEU A C 1
ATOM 546 O O . LEU A 1 82 ? -7.438 -5.891 -0.199 1.00 95.12 82 LEU A O 1
ATOM 550 N N . PHE A 1 83 ? -9.150 -5.944 1.248 1.00 91.44 83 PHE A N 1
ATOM 551 C CA . PHE A 1 83 ? -8.597 -7.026 2.078 1.00 91.44 83 PHE A CA 1
ATOM 552 C C . PHE A 1 83 ? -8.830 -8.436 1.503 1.00 91.44 83 PHE A C 1
ATOM 554 O O . PHE A 1 83 ? -8.174 -9.407 1.901 1.00 91.44 83 PHE A O 1
ATOM 561 N N . SER A 1 84 ? -9.806 -8.590 0.600 1.00 90.19 84 SER A N 1
ATOM 562 C CA . SER A 1 84 ? -10.208 -9.895 0.067 1.00 90.19 84 SER A CA 1
ATOM 563 C C . SER A 1 84 ? -10.737 -9.796 -1.376 1.00 90.19 84 SER A C 1
ATOM 565 O O . SER A 1 84 ? -11.857 -9.321 -1.565 1.00 90.19 84 SER A O 1
ATOM 567 N N . PRO A 1 85 ? -9.983 -10.280 -2.381 1.00 91.44 85 PRO A N 1
ATOM 568 C CA . PRO A 1 85 ? -8.563 -10.636 -2.284 1.00 91.44 85 PRO A CA 1
ATOM 569 C C . PRO A 1 85 ? -7.709 -9.403 -1.924 1.00 91.44 85 PRO A C 1
ATOM 571 O O . PRO A 1 85 ? -8.099 -8.281 -2.278 1.00 91.44 85 PRO A O 1
ATOM 574 N N . PRO A 1 86 ? -6.571 -9.578 -1.222 1.00 93.81 86 PRO A N 1
ATOM 575 C CA . PRO A 1 86 ? -5.615 -8.502 -0.990 1.00 93.81 86 PRO A CA 1
ATOM 576 C C . PRO A 1 86 ? -5.251 -7.824 -2.307 1.00 93.81 86 PRO A C 1
ATOM 578 O O . PRO A 1 86 ? -4.725 -8.445 -3.230 1.00 93.81 86 PRO A O 1
ATOM 581 N N . SER A 1 87 ? -5.585 -6.547 -2.429 1.00 96.38 87 SER A N 1
ATOM 582 C CA . SER A 1 87 ? -5.326 -5.795 -3.651 1.00 96.38 87 SER A CA 1
ATOM 583 C C . SER A 1 87 ? -5.151 -4.320 -3.361 1.00 96.38 87 SER A C 1
ATOM 585 O O . SER A 1 87 ? -5.654 -3.812 -2.363 1.00 96.38 87 SER A O 1
ATOM 587 N N . PHE A 1 88 ? -4.434 -3.633 -4.241 1.00 97.25 88 PHE A N 1
ATOM 588 C CA . PHE A 1 88 ? -4.217 -2.197 -4.187 1.00 97.25 88 PHE A CA 1
ATOM 589 C C . PHE A 1 88 ? -4.281 -1.611 -5.594 1.00 97.25 88 PHE A C 1
ATOM 591 O O . PHE A 1 88 ? -3.654 -2.125 -6.521 1.00 97.25 88 PHE A O 1
ATOM 598 N N . LYS A 1 89 ? -5.001 -0.504 -5.759 1.00 97.94 89 LYS A N 1
ATOM 599 C CA . LYS A 1 89 ? -4.995 0.287 -6.990 1.00 97.94 89 LYS A CA 1
ATOM 600 C C . LYS A 1 89 ? -4.762 1.746 -6.654 1.00 97.94 89 LYS A C 1
ATOM 602 O O . LYS A 1 89 ? -5.466 2.308 -5.816 1.00 97.94 89 LYS A O 1
ATOM 607 N N . GLY A 1 90 ? -3.822 2.372 -7.346 1.00 97.19 90 GLY A N 1
ATOM 608 C CA . GLY A 1 90 ? -3.501 3.762 -7.080 1.00 97.19 90 GLY A CA 1
ATOM 609 C C . GLY A 1 90 ? -2.413 4.323 -7.968 1.00 97.19 90 GLY A C 1
ATOM 610 O O . GLY A 1 90 ? -2.041 3.740 -8.986 1.00 97.19 90 GLY A O 1
ATOM 611 N N . THR A 1 91 ? -1.901 5.458 -7.529 1.00 96.12 91 THR A N 1
ATOM 612 C CA . THR A 1 91 ? -0.860 6.228 -8.186 1.00 96.12 91 THR A CA 1
ATOM 613 C C . THR A 1 91 ? 0.252 6.502 -7.180 1.00 96.12 91 THR A C 1
ATOM 615 O O . THR A 1 91 ? -0.014 6.878 -6.036 1.00 96.12 91 THR A O 1
ATOM 618 N N . LEU A 1 92 ? 1.498 6.296 -7.601 1.00 92.75 92 LEU A N 1
ATOM 619 C CA . LEU A 1 92 ? 2.704 6.471 -6.798 1.00 92.75 92 LEU A CA 1
ATOM 620 C C . LEU A 1 92 ? 3.601 7.523 -7.449 1.00 92.75 92 LEU A C 1
ATOM 622 O O . LEU A 1 92 ? 3.835 7.469 -8.655 1.00 92.75 92 LEU A O 1
ATOM 626 N N . ASN A 1 93 ? 4.169 8.427 -6.661 1.00 91.69 93 ASN A N 1
ATOM 627 C CA . ASN A 1 93 ? 5.334 9.199 -7.079 1.00 91.69 93 ASN A CA 1
ATOM 628 C C . ASN A 1 93 ? 6.576 8.415 -6.673 1.00 91.69 93 ASN A C 1
ATOM 630 O O . ASN A 1 93 ? 6.905 8.344 -5.489 1.00 91.69 93 ASN A O 1
ATOM 634 N N . ALA A 1 94 ? 7.230 7.793 -7.649 1.00 87.69 94 ALA A N 1
ATOM 635 C CA . ALA A 1 94 ? 8.368 6.915 -7.424 1.00 87.69 94 ALA A CA 1
ATOM 636 C C . ALA A 1 94 ? 9.637 7.497 -8.046 1.00 87.69 94 ALA A C 1
ATOM 638 O O . ALA A 1 94 ? 9.599 8.085 -9.128 1.00 87.69 94 ALA A O 1
ATOM 639 N N . THR A 1 95 ? 10.766 7.281 -7.375 1.00 84.00 95 THR A N 1
ATOM 640 C CA . THR A 1 95 ? 12.100 7.554 -7.913 1.00 84.00 95 THR A CA 1
ATOM 641 C C . THR A 1 95 ? 12.825 6.239 -8.158 1.00 84.00 95 THR A C 1
ATOM 643 O O . THR A 1 95 ? 13.059 5.475 -7.221 1.00 84.00 95 THR A O 1
ATOM 646 N N . VAL A 1 96 ? 13.221 5.993 -9.406 1.00 76.38 96 VAL A N 1
ATOM 647 C CA . VAL A 1 96 ? 14.018 4.825 -9.809 1.00 76.38 96 VAL A CA 1
ATOM 648 C C . VAL A 1 96 ? 15.245 5.322 -10.560 1.00 76.38 96 VAL A C 1
ATOM 650 O O . VAL A 1 96 ? 15.126 6.087 -11.514 1.00 76.38 96 VAL A O 1
ATOM 653 N N . SER A 1 97 ? 16.439 4.925 -10.113 1.00 75.69 97 SER A N 1
ATOM 654 C CA . SER A 1 97 ? 17.715 5.339 -10.724 1.00 75.69 97 SER A CA 1
ATOM 655 C C . SER A 1 97 ? 17.863 6.863 -10.894 1.00 75.69 97 SER A C 1
ATOM 657 O O . SER A 1 97 ? 18.443 7.332 -11.868 1.00 75.69 97 SER A O 1
ATOM 659 N N . GLY A 1 98 ? 17.315 7.647 -9.955 1.00 75.88 98 GLY A N 1
ATOM 660 C CA . GLY A 1 98 ? 17.348 9.116 -9.976 1.00 75.88 98 GLY A CA 1
ATOM 661 C C . GLY A 1 98 ? 16.295 9.783 -10.869 1.00 75.88 98 GLY A C 1
ATOM 662 O O . GLY A 1 98 ? 16.212 11.008 -10.887 1.00 75.88 98 GLY A O 1
ATOM 663 N N . ILE A 1 99 ? 15.472 9.007 -11.577 1.00 78.25 99 ILE A N 1
ATOM 664 C CA . ILE A 1 99 ? 14.344 9.516 -12.359 1.00 78.25 99 ILE A CA 1
ATOM 665 C C . ILE A 1 99 ? 13.095 9.434 -11.491 1.00 78.25 99 ILE A C 1
ATOM 667 O O . ILE A 1 99 ? 12.684 8.343 -11.094 1.00 78.25 99 ILE A O 1
ATOM 671 N N . THR A 1 100 ? 12.491 10.585 -11.206 1.00 84.69 100 THR A N 1
ATOM 672 C CA . THR A 1 100 ? 11.199 10.664 -10.521 1.00 84.69 100 THR A CA 1
ATOM 673 C C . THR A 1 100 ? 10.074 10.719 -11.539 1.00 84.69 100 THR A C 1
ATOM 675 O O . THR A 1 100 ? 10.133 11.479 -12.506 1.00 84.69 100 THR A O 1
ATOM 678 N N . GLY A 1 101 ? 9.017 9.954 -11.299 1.00 88.00 101 GLY A N 1
ATOM 679 C CA . GLY A 1 101 ? 7.796 10.090 -12.069 1.00 88.00 101 GLY A CA 1
ATOM 680 C C . GLY A 1 101 ? 6.594 9.458 -11.393 1.00 88.00 101 GLY A C 1
ATOM 681 O O . GLY A 1 101 ? 6.695 8.750 -10.389 1.00 88.00 101 GLY A O 1
ATOM 682 N N . THR A 1 102 ? 5.440 9.744 -11.976 1.00 92.44 102 THR A N 1
ATOM 683 C CA . THR A 1 102 ? 4.156 9.233 -11.520 1.00 92.44 102 THR A CA 1
ATOM 684 C C . THR A 1 102 ? 3.872 7.894 -12.195 1.00 92.44 102 THR A C 1
ATOM 686 O O . THR A 1 102 ? 3.892 7.784 -13.422 1.00 92.44 102 THR A O 1
ATOM 689 N N . VAL A 1 103 ? 3.624 6.871 -11.383 1.00 92.19 103 VAL A N 1
ATOM 690 C CA . VAL A 1 103 ? 3.379 5.489 -11.798 1.00 92.19 103 VAL A CA 1
ATOM 691 C C . VAL A 1 103 ? 1.970 5.105 -11.374 1.00 92.19 103 VAL A C 1
ATOM 693 O O . VAL A 1 103 ? 1.646 5.198 -10.191 1.00 92.19 103 VAL A O 1
ATOM 696 N N . ASP A 1 104 ? 1.149 4.611 -12.298 1.00 95.56 104 ASP A N 1
ATOM 697 C CA . ASP A 1 104 ? -0.100 3.961 -11.900 1.00 95.56 104 ASP A CA 1
ATOM 698 C C . ASP A 1 104 ? 0.162 2.487 -11.609 1.00 95.56 104 ASP A C 1
ATOM 700 O O . ASP A 1 104 ? 0.836 1.806 -12.386 1.00 95.56 104 ASP A O 1
ATOM 704 N N . VAL A 1 105 ? -0.406 1.988 -10.515 1.00 95.88 105 VAL A N 1
ATOM 705 C CA . VAL A 1 105 ? -0.213 0.619 -10.039 1.00 95.88 105 VAL A CA 1
ATOM 706 C C . VAL A 1 105 ? -1.543 -0.090 -9.826 1.00 95.88 105 VAL A C 1
ATOM 708 O O . VAL A 1 105 ? -2.509 0.483 -9.316 1.00 95.88 105 VAL A O 1
ATOM 711 N N . ILE A 1 106 ? -1.573 -1.361 -10.213 1.00 97.62 106 ILE A N 1
ATOM 712 C CA . ILE A 1 106 ? -2.596 -2.329 -9.825 1.00 97.62 106 ILE A CA 1
ATOM 713 C C . ILE A 1 106 ? -1.853 -3.544 -9.275 1.00 97.62 106 ILE A C 1
ATOM 715 O O . ILE A 1 106 ? -1.051 -4.145 -9.983 1.00 97.62 106 ILE A O 1
ATOM 719 N N . ALA A 1 107 ? -2.117 -3.896 -8.026 1.00 97.12 107 ALA A N 1
ATOM 720 C CA . ALA A 1 107 ? -1.615 -5.101 -7.388 1.00 97.12 107 ALA A CA 1
ATOM 721 C C . ALA A 1 107 ? -2.800 -5.957 -6.937 1.00 97.12 107 ALA A C 1
ATOM 723 O O . ALA A 1 107 ? -3.718 -5.439 -6.299 1.00 97.12 107 ALA A O 1
ATOM 724 N N . VAL A 1 108 ? -2.798 -7.243 -7.276 1.00 96.81 108 VAL A N 1
ATOM 725 C CA . VAL A 1 108 ? -3.816 -8.216 -6.852 1.00 96.81 108 VAL A CA 1
ATOM 726 C C . VAL A 1 108 ? -3.092 -9.490 -6.451 1.00 96.81 108 VAL A C 1
ATOM 728 O O . VAL A 1 108 ? -2.367 -10.063 -7.263 1.00 96.81 108 VAL A O 1
ATOM 731 N N . ASP A 1 109 ? -3.264 -9.915 -5.202 1.00 93.56 109 ASP A N 1
ATOM 732 C CA . ASP A 1 109 ? -2.507 -11.009 -4.596 1.00 93.56 109 ASP A CA 1
ATOM 733 C C . ASP A 1 109 ? -0.993 -10.825 -4.803 1.00 93.56 109 ASP A C 1
ATOM 735 O O . ASP A 1 109 ? -0.397 -9.931 -4.208 1.00 93.56 109 ASP A O 1
ATOM 739 N N . GLN A 1 110 ? -0.365 -11.643 -5.652 1.00 92.44 110 GLN A N 1
ATOM 740 C CA . GLN A 1 110 ? 1.071 -11.585 -5.965 1.00 92.44 110 GLN A CA 1
ATOM 741 C C . GLN A 1 110 ? 1.390 -10.862 -7.279 1.00 92.44 110 GLN A C 1
ATOM 743 O O . GLN A 1 110 ? 2.557 -10.606 -7.579 1.00 92.44 110 GLN A O 1
ATOM 748 N N . ASP A 1 111 ? 0.372 -10.527 -8.067 1.00 95.81 111 ASP A N 1
ATOM 749 C CA . ASP A 1 111 ? 0.551 -9.918 -9.375 1.00 95.81 111 ASP A CA 1
ATOM 750 C C . ASP A 1 111 ? 0.590 -8.397 -9.268 1.00 95.81 111 ASP A C 1
ATOM 752 O O . ASP A 1 111 ? -0.324 -7.778 -8.723 1.00 95.81 111 ASP A O 1
ATOM 756 N N . VAL A 1 112 ? 1.624 -7.788 -9.852 1.00 96.56 112 VAL A N 1
ATOM 757 C CA . VAL A 1 112 ? 1.792 -6.334 -9.898 1.00 96.56 112 VAL A CA 1
ATOM 758 C C . VAL A 1 112 ? 1.866 -5.860 -11.342 1.00 96.56 112 VAL A C 1
ATOM 760 O O . VAL A 1 112 ? 2.629 -6.376 -12.161 1.00 96.56 112 VAL A O 1
ATOM 763 N N . TYR A 1 113 ? 1.075 -4.837 -11.639 1.00 96.69 113 TYR A N 1
ATOM 764 C CA . TYR A 1 113 ? 0.989 -4.184 -12.930 1.00 96.69 113 TYR A CA 1
ATOM 765 C C . TYR A 1 113 ? 1.305 -2.704 -12.770 1.00 96.69 113 TYR A C 1
ATOM 767 O O . TYR A 1 113 ? 0.688 -2.025 -11.946 1.00 96.69 113 TYR A O 1
ATOM 775 N N . LEU A 1 114 ? 2.222 -2.191 -13.587 1.00 93.56 114 LEU A N 1
ATOM 776 C CA . LEU A 1 114 ? 2.584 -0.776 -13.601 1.00 93.56 114 LEU A CA 1
ATOM 777 C C . LEU A 1 114 ? 2.293 -0.154 -14.962 1.00 93.56 114 LEU A C 1
ATOM 779 O O . LEU A 1 114 ? 2.447 -0.791 -16.005 1.00 93.56 114 LEU A O 1
ATOM 783 N N . LYS A 1 115 ? 1.914 1.121 -14.944 1.00 92.69 115 LYS A N 1
ATOM 784 C CA . LYS A 1 115 ? 1.869 1.984 -16.122 1.00 92.69 115 LYS A CA 1
ATOM 785 C C . LYS A 1 115 ? 2.746 3.202 -15.855 1.00 92.69 115 LYS A C 1
ATOM 787 O O . LYS A 1 115 ? 2.396 4.058 -15.044 1.00 92.69 115 LYS A O 1
ATOM 792 N N . PHE A 1 116 ? 3.876 3.271 -16.552 1.00 86.50 116 PHE A N 1
ATOM 793 C CA . PHE A 1 116 ? 4.864 4.340 -16.424 1.00 86.50 116 PHE A CA 1
ATOM 794 C C . PHE A 1 116 ? 5.238 4.850 -17.815 1.00 86.50 116 PHE A C 1
ATOM 796 O O . PHE A 1 116 ? 5.972 4.188 -18.541 1.00 86.50 116 PHE A O 1
ATOM 803 N N . PHE A 1 117 ? 4.661 5.985 -18.217 1.00 82.00 117 PHE A N 1
ATOM 804 C CA . PHE A 1 117 ? 4.789 6.567 -19.566 1.00 82.00 117 PHE A CA 1
ATOM 805 C C . PHE A 1 117 ? 4.389 5.651 -20.742 1.00 82.00 117 PHE A C 1
ATOM 807 O O . PHE A 1 117 ? 4.618 5.988 -21.901 1.00 82.00 117 PHE A O 1
ATOM 814 N N . THR A 1 118 ? 3.741 4.519 -20.468 1.00 85.56 118 THR A N 1
ATOM 815 C CA . THR A 1 118 ? 3.208 3.589 -21.465 1.00 85.56 118 THR A CA 1
ATOM 816 C C . THR A 1 118 ? 1.697 3.777 -21.651 1.00 85.56 118 THR A C 1
ATOM 818 O O . THR A 1 118 ? 1.008 4.190 -20.713 1.00 85.56 118 THR A O 1
ATOM 821 N N . PRO A 1 119 ? 1.132 3.433 -22.827 1.00 88.94 119 PRO A N 1
ATOM 822 C CA . PRO A 1 119 ? -0.318 3.492 -23.051 1.00 88.94 119 PRO A CA 1
ATOM 823 C C . PRO A 1 119 ? -1.119 2.514 -22.180 1.00 88.94 119 PRO A C 1
ATOM 825 O O . PRO A 1 119 ? -2.305 2.726 -21.944 1.00 88.94 119 PRO A O 1
ATOM 828 N N . GLY A 1 120 ? -0.484 1.438 -21.708 1.00 93.75 120 GLY A N 1
ATOM 829 C CA . GLY A 1 120 ? -1.131 0.375 -20.947 1.00 93.75 120 GLY A CA 1
ATOM 830 C C . GLY A 1 120 ? -0.285 -0.136 -19.789 1.00 93.75 120 GLY A C 1
ATOM 831 O O . GLY A 1 120 ? 0.888 0.216 -19.640 1.00 93.75 120 GLY A O 1
ATOM 832 N N . TYR A 1 121 ? -0.920 -0.974 -18.974 1.00 96.38 121 TYR A N 1
ATOM 833 C CA . TYR A 1 121 ? -0.292 -1.659 -17.856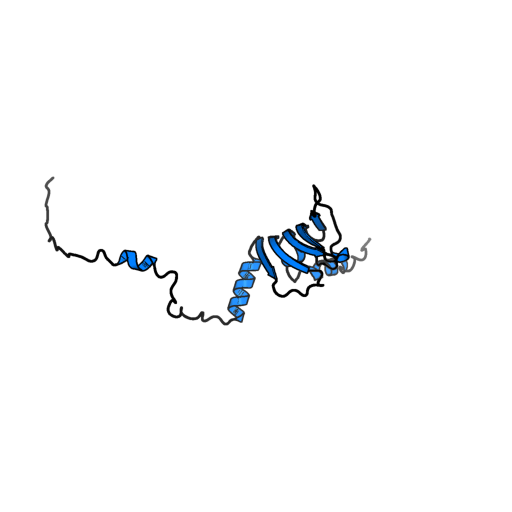 1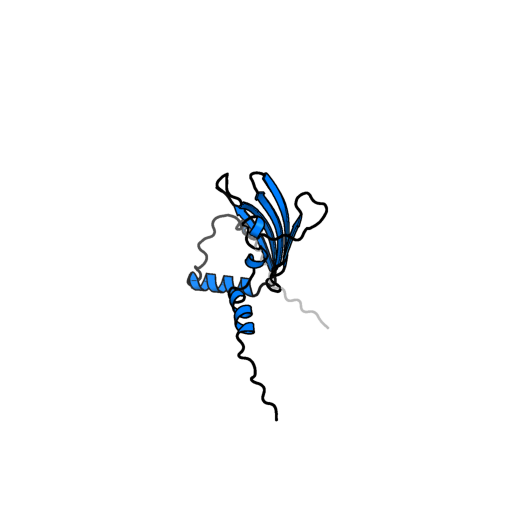.00 96.38 121 TYR A CA 1
ATOM 834 C C . TYR A 1 121 ? 0.554 -2.834 -18.342 1.00 96.38 121 TYR A C 1
ATOM 836 O O . TYR A 1 121 ? 0.103 -3.635 -19.161 1.00 96.38 121 TYR A O 1
ATOM 844 N N . ALA A 1 122 ? 1.755 -2.960 -17.791 1.00 94.75 122 ALA A N 1
ATOM 845 C CA . ALA A 1 122 ? 2.614 -4.119 -17.969 1.00 94.75 122 ALA A CA 1
ATOM 846 C C . ALA A 1 122 ? 2.749 -4.858 -16.637 1.00 94.75 122 ALA A C 1
ATOM 848 O O . ALA A 1 122 ? 2.920 -4.226 -15.591 1.00 94.75 122 ALA A O 1
ATOM 849 N N . LYS A 1 123 ? 2.679 -6.192 -16.678 1.00 95.62 123 LYS A N 1
ATOM 850 C CA . LYS A 1 123 ? 3.012 -7.028 -15.523 1.00 95.62 123 LYS A CA 1
ATOM 851 C C . LYS A 1 123 ? 4.511 -6.919 -15.253 1.00 95.62 123 LYS A C 1
ATOM 853 O O . LYS A 1 123 ? 5.305 -7.010 -16.189 1.00 95.62 123 LYS A O 1
ATOM 858 N N . ILE A 1 124 ? 4.884 -6.730 -13.994 1.00 92.62 124 ILE A N 1
ATOM 859 C CA . ILE A 1 124 ? 6.277 -6.599 -13.558 1.00 92.62 124 ILE A CA 1
ATOM 860 C C . ILE A 1 124 ? 6.539 -7.447 -12.316 1.00 92.62 124 ILE A C 1
ATOM 862 O O . ILE A 1 124 ? 5.607 -7.851 -11.623 1.00 92.62 124 ILE A O 1
ATOM 866 N N . ASP A 1 125 ? 7.816 -7.686 -12.023 1.00 91.81 125 ASP A N 1
ATOM 867 C CA . ASP A 1 125 ? 8.257 -8.161 -10.712 1.00 91.81 125 ASP A CA 1
ATOM 868 C C . ASP A 1 125 ? 8.750 -6.952 -9.892 1.00 91.81 125 ASP A C 1
ATOM 870 O O . ASP A 1 125 ? 9.743 -6.320 -10.272 1.00 91.81 125 ASP A O 1
ATOM 874 N N . PRO A 1 126 ? 8.088 -6.584 -8.777 1.00 87.56 126 PRO A N 1
ATOM 875 C CA . PRO A 1 126 ? 8.500 -5.432 -7.973 1.00 87.56 126 PRO A CA 1
ATOM 876 C C . PRO A 1 126 ? 9.890 -5.629 -7.340 1.00 87.56 126 PRO A C 1
ATOM 878 O O . PRO A 1 126 ? 10.589 -4.643 -7.075 1.00 87.56 126 PRO A O 1
ATOM 881 N N . LYS A 1 127 ? 10.355 -6.881 -7.191 1.00 87.62 127 LYS A N 1
ATOM 882 C CA . LYS A 1 127 ? 11.696 -7.197 -6.673 1.00 87.62 127 LYS A CA 1
ATOM 883 C C . LYS A 1 127 ? 12.807 -6.690 -7.586 1.00 87.62 127 LYS A C 1
ATOM 885 O O . LYS A 1 127 ? 13.874 -6.343 -7.084 1.00 87.62 127 LYS A O 1
ATOM 890 N N . THR A 1 128 ? 12.562 -6.576 -8.895 1.00 86.62 128 THR A N 1
ATOM 891 C CA . THR A 1 128 ? 13.526 -6.004 -9.855 1.00 86.62 128 THR A CA 1
ATOM 892 C C . THR A 1 128 ? 13.907 -4.561 -9.506 1.00 86.62 128 THR A C 1
ATOM 894 O O . THR A 1 128 ? 15.001 -4.116 -9.842 1.00 86.62 128 THR A O 1
ATOM 897 N N . TYR A 1 129 ? 13.039 -3.846 -8.786 1.00 81.12 129 TYR A N 1
ATOM 898 C CA . TYR A 1 129 ? 13.249 -2.460 -8.364 1.00 81.12 129 TYR A CA 1
ATOM 899 C C . TYR A 1 129 ? 13.507 -2.322 -6.857 1.00 81.12 129 TYR A C 1
ATOM 901 O O . TYR A 1 129 ? 13.545 -1.206 -6.346 1.00 81.12 129 TYR A O 1
ATOM 909 N N . GLY A 1 130 ? 13.664 -3.437 -6.132 1.00 83.38 130 GLY A N 1
ATOM 910 C CA . GLY A 1 130 ? 13.802 -3.430 -4.673 1.00 83.38 130 GLY A CA 1
ATOM 911 C C . GLY A 1 130 ? 12.550 -2.942 -3.935 1.00 83.38 130 GLY A C 1
ATOM 912 O O . GLY A 1 130 ? 12.657 -2.492 -2.797 1.00 83.38 130 GLY A O 1
ATOM 913 N N . ALA A 1 131 ? 11.377 -3.003 -4.574 1.00 84.31 131 ALA A N 1
ATOM 914 C CA . ALA A 1 131 ? 10.115 -2.555 -3.999 1.00 84.31 131 ALA A CA 1
ATOM 915 C C . ALA A 1 131 ? 9.286 -3.744 -3.467 1.00 84.31 131 ALA A C 1
ATOM 917 O O . ALA A 1 131 ? 9.317 -4.829 -4.056 1.00 84.31 131 ALA A O 1
ATOM 918 N N . PRO A 1 132 ? 8.522 -3.563 -2.375 1.00 89.06 132 PRO A N 1
ATOM 919 C CA . PRO A 1 132 ? 7.552 -4.553 -1.913 1.00 89.06 132 PRO A CA 1
ATOM 920 C C . PRO A 1 132 ? 6.310 -4.593 -2.818 1.00 89.06 132 PRO A C 1
ATOM 922 O O . PRO A 1 132 ? 6.042 -3.660 -3.578 1.00 89.06 132 PRO A O 1
ATOM 925 N N . ASN A 1 133 ? 5.521 -5.664 -2.711 1.00 92.56 133 ASN A N 1
ATOM 926 C CA . ASN A 1 133 ? 4.230 -5.761 -3.391 1.00 92.56 133 ASN A CA 1
ATOM 927 C C . ASN A 1 133 ? 3.181 -4.891 -2.658 1.00 92.56 133 ASN A C 1
ATOM 929 O O . ASN A 1 133 ? 2.890 -5.160 -1.492 1.00 92.56 133 ASN A O 1
ATOM 933 N N . PRO A 1 134 ? 2.555 -3.892 -3.313 1.00 92.94 134 PRO A N 1
ATOM 934 C CA . PRO A 1 134 ? 1.582 -3.008 -2.665 1.00 92.94 134 PRO A CA 1
ATOM 935 C C . PRO A 1 134 ? 0.332 -3.704 -2.112 1.00 92.94 134 PRO A C 1
ATOM 937 O O . PRO A 1 134 ? -0.272 -3.187 -1.174 1.00 92.94 134 PRO A O 1
ATOM 940 N N . ALA A 1 135 ? -0.057 -4.873 -2.638 1.00 94.12 135 ALA A N 1
ATOM 941 C CA . ALA A 1 135 ? -1.183 -5.641 -2.095 1.00 94.12 135 ALA A CA 1
ATOM 942 C C . ALA A 1 135 ? -0.941 -6.085 -0.637 1.00 94.12 135 ALA A C 1
ATOM 944 O O . ALA A 1 135 ? -1.896 -6.277 0.116 1.00 94.12 135 ALA A O 1
ATOM 945 N N . GLN A 1 136 ? 0.325 -6.168 -0.209 1.00 91.62 136 GLN A N 1
ATOM 946 C CA . GLN A 1 136 ? 0.695 -6.530 1.161 1.00 91.62 136 GLN A CA 1
ATOM 947 C C . GLN A 1 136 ? 0.330 -5.448 2.189 1.00 91.62 136 GLN A C 1
ATOM 949 O O . GLN A 1 136 ? 0.218 -5.757 3.370 1.00 91.62 136 GLN A O 1
ATOM 954 N N . LEU A 1 137 ? 0.074 -4.200 1.767 1.00 89.69 137 LEU A N 1
ATOM 955 C CA . LEU A 1 137 ? -0.352 -3.119 2.672 1.00 89.69 137 LEU A CA 1
ATOM 956 C C . LEU A 1 137 ? -1.681 -3.415 3.381 1.00 89.69 137 LEU A C 1
ATOM 958 O O . LEU A 1 137 ? -1.926 -2.904 4.470 1.00 89.69 137 LEU A O 1
ATOM 962 N N . VAL A 1 138 ? -2.544 -4.210 2.747 1.00 90.06 138 VAL A N 1
ATOM 963 C CA . VAL A 1 138 ? -3.880 -4.575 3.246 1.00 90.06 138 VAL A CA 1
ATOM 964 C C . VAL A 1 138 ? -4.014 -6.081 3.465 1.00 90.06 138 VAL A C 1
ATOM 966 O O . VAL A 1 138 ? -5.119 -6.605 3.592 1.00 90.06 138 VAL A O 1
ATOM 969 N N . GLN A 1 139 ? -2.895 -6.804 3.502 1.00 86.38 139 GLN A N 1
ATOM 970 C CA . GLN A 1 139 ? -2.912 -8.231 3.774 1.00 86.38 139 GLN A CA 1
ATOM 971 C C . GLN A 1 139 ? -3.069 -8.473 5.286 1.00 86.38 139 GLN A C 1
ATOM 973 O O . GLN A 1 139 ? -2.324 -7.894 6.079 1.00 86.38 139 GLN A O 1
ATOM 978 N N . PRO A 1 140 ? -4.019 -9.325 5.720 1.00 77.31 140 PRO A N 1
ATOM 979 C CA . PRO A 1 140 ? -4.120 -9.700 7.126 1.00 77.31 140 PRO A CA 1
ATOM 980 C C . PRO A 1 140 ? -2.869 -10.472 7.587 1.00 77.31 140 PRO A C 1
ATOM 982 O O . PRO A 1 140 ? -2.396 -11.333 6.837 1.00 77.31 140 PRO A O 1
ATOM 985 N N . PRO A 1 141 ? -2.375 -10.240 8.818 1.00 68.75 141 PRO A N 1
ATOM 986 C CA . PRO A 1 141 ? -1.107 -10.794 9.311 1.00 68.75 141 PRO A CA 1
ATOM 987 C C . PRO A 1 141 ? -1.034 -12.331 9.327 1.00 68.75 141 PRO A C 1
ATOM 989 O O . PRO A 1 141 ? 0.053 -12.886 9.227 1.00 68.75 141 PRO A O 1
ATOM 992 N N . ASP A 1 142 ? -2.165 -13.038 9.391 1.00 66.50 142 ASP A N 1
ATOM 993 C CA . ASP A 1 142 ? -2.178 -14.506 9.482 1.00 66.50 142 ASP A CA 1
ATOM 994 C C . ASP A 1 142 ? -2.083 -15.216 8.115 1.00 66.50 142 ASP A C 1
ATOM 996 O O . ASP A 1 142 ? -1.937 -16.438 8.053 1.00 66.50 142 ASP A O 1
ATOM 1000 N N . ARG A 1 143 ? -2.168 -14.485 6.992 1.00 59.22 143 ARG A N 1
ATOM 1001 C CA . ARG A 1 143 ? -2.231 -15.111 5.656 1.00 59.22 143 ARG A CA 1
ATOM 1002 C C . ARG A 1 143 ? -0.886 -15.591 5.105 1.00 59.22 143 ARG A C 1
ATOM 1004 O O . ARG A 1 143 ? -0.905 -16.446 4.226 1.00 59.22 143 ARG A O 1
ATOM 1011 N N . ASP A 1 144 ? 0.245 -15.125 5.631 1.00 55.44 144 ASP A N 1
ATOM 1012 C CA . ASP A 1 144 ? 1.578 -15.543 5.157 1.00 55.44 144 ASP A CA 1
ATOM 1013 C C . ASP A 1 144 ? 1.939 -16.987 5.555 1.00 55.44 144 ASP A C 1
ATOM 1015 O O . ASP A 1 144 ? 2.786 -17.614 4.927 1.00 55.44 144 ASP A O 1
ATOM 1019 N N . HIS A 1 145 ? 1.271 -17.549 6.569 1.00 46.94 145 HIS A N 1
ATOM 1020 C CA . HIS A 1 145 ? 1.568 -18.889 7.095 1.00 46.94 145 HIS A CA 1
ATOM 1021 C C . HIS A 1 145 ? 0.587 -19.982 6.645 1.00 46.94 145 HIS A C 1
ATOM 1023 O O . HIS A 1 145 ? 0.849 -21.169 6.856 1.00 46.94 145 HIS A O 1
ATOM 1029 N N . GLN A 1 146 ? -0.546 -19.619 6.037 1.00 46.38 146 GLN A N 1
ATOM 1030 C CA . GLN A 1 146 ? -1.596 -20.585 5.694 1.00 46.38 146 GLN A CA 1
ATOM 1031 C C . GLN A 1 146 ? -1.224 -21.433 4.463 1.00 46.38 146 GLN A C 1
ATOM 1033 O O . GLN A 1 146 ? -1.519 -22.629 4.428 1.00 46.38 146 GLN A O 1
ATOM 1038 N N . SER A 1 147 ? -0.530 -20.841 3.485 1.00 50.81 147 SER A N 1
ATOM 1039 C CA . SER A 1 147 ? -0.050 -21.535 2.280 1.00 50.81 147 SER A CA 1
ATOM 1040 C C . SER A 1 147 ? 1.010 -22.597 2.592 1.00 50.81 147 SER A C 1
ATOM 1042 O O . SER A 1 147 ? 0.981 -23.670 1.996 1.00 50.81 147 SER A O 1
ATOM 1044 N N . ASP A 1 148 ? 1.865 -22.363 3.592 1.00 47.44 148 ASP A N 1
ATOM 1045 C CA . ASP A 1 148 ? 2.872 -23.340 4.039 1.00 47.44 148 ASP A CA 1
ATOM 1046 C C . ASP A 1 148 ? 2.259 -24.497 4.850 1.00 47.44 148 ASP A C 1
ATOM 1048 O O . ASP A 1 148 ? 2.807 -25.602 4.898 1.00 47.44 148 ASP A O 1
ATOM 1052 N N . GLN A 1 149 ? 1.115 -24.270 5.506 1.00 50.31 149 GLN A N 1
ATOM 1053 C CA . GLN A 1 149 ? 0.426 -25.311 6.275 1.00 50.31 149 GLN A CA 1
ATOM 1054 C C . GLN A 1 149 ? -0.424 -26.238 5.402 1.00 50.31 149 GLN A C 1
ATOM 1056 O O . GLN A 1 149 ? -0.553 -27.419 5.732 1.00 50.31 149 GLN A O 1
ATOM 1061 N N . GLN A 1 150 ? -0.963 -25.756 4.279 1.00 53.59 150 GLN A N 1
ATOM 1062 C CA . GLN A 1 150 ? -1.713 -26.602 3.343 1.00 53.59 150 GLN A CA 1
ATOM 1063 C C . GLN A 1 150 ? -0.827 -27.616 2.606 1.00 53.59 150 GLN A C 1
ATOM 1065 O O . GLN A 1 150 ? -1.297 -28.717 2.325 1.00 53.59 150 GLN A O 1
ATOM 1070 N N . ASP A 1 151 ? 0.459 -27.313 2.408 1.00 49.38 151 ASP A N 1
ATOM 1071 C CA . ASP A 1 151 ? 1.437 -28.239 1.811 1.00 49.38 151 ASP A CA 1
ATOM 1072 C C . ASP A 1 151 ? 2.056 -29.220 2.837 1.00 49.38 151 ASP A C 1
ATOM 1074 O O . ASP A 1 151 ? 2.713 -30.200 2.490 1.00 49.38 151 ASP A O 1
ATOM 1078 N N . ARG A 1 152 ? 1.806 -29.003 4.139 1.00 51.44 152 ARG A N 1
ATOM 1079 C CA . ARG A 1 152 ? 2.231 -29.890 5.241 1.00 51.44 152 ARG A CA 1
ATOM 1080 C C . ARG A 1 152 ? 1.165 -30.882 5.699 1.00 51.44 152 ARG A C 1
ATOM 1082 O O . ARG A 1 152 ? 1.390 -31.584 6.688 1.00 51.44 152 ARG A O 1
ATOM 1089 N N . ALA A 1 153 ? 0.025 -30.980 5.014 1.00 48.47 153 ALA A N 1
ATOM 1090 C CA . ALA A 1 153 ? -0.942 -32.030 5.309 1.00 48.47 153 ALA A CA 1
ATOM 1091 C C . ALA A 1 153 ? -0.273 -33.405 5.088 1.00 48.47 153 ALA A C 1
ATOM 1093 O O . ALA A 1 153 ? 0.120 -33.713 3.961 1.00 48.47 153 ALA A O 1
ATOM 1094 N N . PRO A 1 154 ? -0.105 -34.251 6.126 1.00 52.91 154 PRO A N 1
ATOM 1095 C CA . PRO A 1 154 ? 0.494 -35.561 5.940 1.00 52.91 154 PRO A CA 1
ATOM 1096 C C . PRO A 1 154 ? -0.396 -36.366 4.998 1.00 52.91 154 PRO A C 1
ATOM 1098 O O . PRO A 1 154 ? -1.578 -36.591 5.273 1.00 52.91 154 PRO A O 1
ATOM 1101 N N . GLY A 1 155 ? 0.189 -36.769 3.869 1.00 50.25 155 GLY A N 1
ATOM 1102 C CA . GLY A 1 155 ? -0.466 -37.574 2.855 1.00 50.25 155 GLY A CA 1
ATOM 1103 C C . GLY A 1 155 ? -1.225 -38.734 3.488 1.00 50.25 155 GLY A C 1
ATOM 1104 O O . GLY A 1 155 ? -0.678 -39.498 4.289 1.00 50.25 155 GLY A O 1
ATOM 1105 N N . ARG A 1 156 ? -2.499 -38.864 3.104 1.00 52.44 156 ARG A N 1
ATOM 1106 C CA . ARG A 1 156 ? -3.267 -40.095 3.271 1.00 52.44 156 ARG A CA 1
ATOM 1107 C C . ARG A 1 156 ? -2.430 -41.231 2.687 1.00 52.44 156 ARG A C 1
ATOM 1109 O O . ARG A 1 156 ? -2.376 -41.396 1.470 1.00 52.44 156 ARG A O 1
ATOM 1116 N N . ARG A 1 157 ? -1.756 -42.000 3.548 1.00 53.31 157 ARG A N 1
ATOM 1117 C CA . ARG A 1 157 ? -1.200 -43.293 3.154 1.00 53.31 157 ARG A CA 1
ATOM 1118 C C . ARG A 1 157 ? -2.366 -44.109 2.622 1.00 53.31 157 ARG A C 1
ATOM 1120 O O . ARG A 1 157 ? -3.383 -44.238 3.302 1.00 53.31 157 ARG A O 1
ATOM 1127 N N . GLY A 1 158 ? -2.217 -44.580 1.390 1.00 47.47 158 GLY A N 1
ATOM 1128 C CA . GLY A 1 158 ? -3.203 -45.398 0.711 1.00 47.47 158 GLY A CA 1
ATOM 1129 C C . GLY A 1 158 ? -3.632 -46.557 1.597 1.00 47.47 158 GLY A C 1
ATOM 1130 O O . GLY A 1 158 ? -2.831 -47.419 1.945 1.00 47.47 158 GLY A O 1
ATOM 1131 N N . GLN A 1 159 ? -4.908 -46.546 1.955 1.00 52.16 159 GLN A N 1
ATOM 1132 C CA . GLN A 1 159 ? -5.627 -47.730 2.374 1.00 52.16 159 GLN A CA 1
ATOM 1133 C C . GLN A 1 159 ? -6.288 -48.267 1.103 1.00 52.16 159 GLN A C 1
ATOM 1135 O O . GLN A 1 159 ? -7.299 -47.737 0.648 1.00 52.16 159 GLN A O 1
ATOM 1140 N N . GLY A 1 160 ? -5.611 -49.221 0.466 1.00 48.12 160 GLY A N 1
ATOM 1141 C CA . GLY A 1 160 ? -6.175 -50.084 -0.570 1.00 48.12 160 GLY A CA 1
ATOM 1142 C C . GLY A 1 160 ? -6.511 -51.455 0.034 1.00 48.12 160 GLY A C 1
ATOM 1143 O O . GLY A 1 160 ? -5.919 -51.783 1.065 1.00 48.12 160 GLY A O 1
ATOM 1144 N N . PRO A 1 161 ? -7.479 -52.184 -0.551 1.00 50.28 161 PRO A N 1
ATOM 1145 C CA . PRO A 1 161 ? -8.107 -53.373 0.034 1.00 50.28 161 PRO A CA 1
ATOM 1146 C C . PRO A 1 161 ? -7.165 -54.567 0.204 1.00 50.28 161 PRO A C 1
ATOM 1148 O O . PRO A 1 161 ? -6.251 -54.731 -0.637 1.00 50.28 161 PRO A O 1
#

pLDDT: mean 75.76, std 19.81, range [36.56, 98.06]

Radius of gyration: 30.09 Å; chains: 1; bounding box: 94×93×53 Å

Secondary structure (DSSP, 8-state):
-----------------SSSSGGGSTTSS-PPPPPP-SS-HHHHHHHHHHHHHH-SEEEEEEE--S--TT--EEEEEEEEEEETTEEEEEEEEEEETTEEEEEEEEEETTEEEEESSSSS-EEE-GGGGTPPPGGGGG--GGGGTHHHHHTTS--------